Protein AF-A0A7C5F8I3-F1 (afdb_monomer_lite)

Secondary structure (DSSP, 8-state):
--HHHHHHHHHHHHHHHHHHHHHHHHHHTT--TTSPPHHHHT--SSS-----HHHHHHHHHHHHHHHHHHHHHHHHIIIIIHHHHHHHTT--THHHHHHHHHHHHHHHHHHHHHIIIIITTTT-HHHHHHHHHHHHHHHHHHHHHHHHHHHHHHHHS---SS--

Radius of gyration: 24.56 Å; chains: 1; bounding box: 50×36×77 Å

Sequence (164 aa):
MNVLVLFILAIAFFILASRFYSHYIARALGVDPNRPTPAVQKNDGRDYVPTKLHILFAHHFSAIAGAGPIVGPTMALLYGAVPGWLWLRGKQSWFTIFPAVFMLLTAVASLIILLWNKYLPQKNYILISMDLMLLVCTLGVAFLAAKAALELIRLKAPKEQLAT

pLDDT: mean 85.28, std 9.91, range [40.38, 96.44]

Structure (mmCIF, N/CA/C/O backbone):
data_AF-A0A7C5F8I3-F1
#
_entry.id   AF-A0A7C5F8I3-F1
#
loop_
_atom_site.group_PDB
_atom_site.id
_atom_site.type_symbol
_atom_site.label_atom_id
_atom_site.label_alt_id
_atom_site.label_comp_id
_atom_site.label_asym_id
_atom_site.label_entity_id
_atom_site.label_seq_id
_atom_site.pdbx_PDB_ins_code
_atom_site.Cartn_x
_atom_site.Cartn_y
_atom_site.Cartn_z
_atom_site.occupancy
_atom_site.B_iso_or_equiv
_atom_site.auth_seq_id
_atom_site.auth_comp_id
_atom_site.auth_asym_id
_atom_site.auth_atom_id
_atom_site.pdbx_PDB_model_num
ATOM 1 N N . MET A 1 1 ? -13.683 -11.511 -20.794 1.00 68.81 1 MET A N 1
ATOM 2 C CA . MET A 1 1 ? -14.090 -11.491 -19.371 1.00 68.81 1 MET A CA 1
ATOM 3 C C . MET A 1 1 ? -14.792 -10.164 -19.119 1.00 68.81 1 MET A C 1
ATOM 5 O O . MET A 1 1 ? -14.205 -9.137 -19.428 1.00 68.81 1 MET A O 1
ATOM 9 N N . ASN A 1 2 ? -16.062 -10.169 -18.705 1.00 91.94 2 ASN A N 1
ATOM 10 C CA . ASN A 1 2 ? -16.843 -8.933 -18.566 1.00 91.94 2 ASN A CA 1
ATOM 11 C C . ASN A 1 2 ? -16.454 -8.205 -17.265 1.00 91.94 2 ASN A C 1
ATOM 13 O O . ASN A 1 2 ? -16.384 -8.838 -16.212 1.00 91.94 2 ASN A O 1
ATOM 17 N N . VAL A 1 3 ? -16.222 -6.891 -17.332 1.00 92.81 3 VAL A N 1
ATOM 18 C CA . VAL A 1 3 ? -15.865 -6.041 -16.178 1.00 92.81 3 VAL A CA 1
ATOM 19 C C . VAL A 1 3 ? -16.907 -6.156 -15.063 1.00 92.81 3 VAL A C 1
ATOM 21 O O . VAL A 1 3 ? -16.552 -6.184 -13.887 1.00 92.81 3 VAL A O 1
ATOM 24 N N . LEU A 1 4 ? -18.181 -6.328 -15.426 1.00 94.88 4 LEU A N 1
ATOM 25 C CA . LEU A 1 4 ? -19.268 -6.518 -14.466 1.00 94.88 4 LEU A CA 1
ATOM 26 C C . LEU A 1 4 ? -19.057 -7.757 -13.579 1.00 94.88 4 LEU A C 1
ATOM 28 O O . LEU A 1 4 ? -19.319 -7.718 -12.382 1.00 94.88 4 LEU A O 1
ATOM 32 N N . VAL A 1 5 ? -18.538 -8.848 -14.152 1.00 94.81 5 VAL A N 1
ATOM 33 C CA . VAL A 1 5 ? -18.280 -10.094 -13.416 1.00 94.81 5 VAL A CA 1
ATOM 34 C C . VAL A 1 5 ? -17.164 -9.888 -12.396 1.00 94.81 5 VAL A C 1
ATOM 36 O O . VAL A 1 5 ? -17.308 -10.306 -11.252 1.00 94.81 5 VAL A O 1
ATOM 39 N N . LEU A 1 6 ? -16.087 -9.191 -12.779 1.00 93.06 6 LEU A N 1
ATOM 40 C CA . LEU A 1 6 ? -14.998 -8.839 -11.861 1.00 93.06 6 LEU A CA 1
ATOM 41 C C . LEU A 1 6 ? -15.487 -7.946 -10.716 1.00 93.06 6 LEU A C 1
ATOM 43 O O . LEU A 1 6 ? -15.103 -8.155 -9.569 1.00 93.06 6 LEU A O 1
ATOM 47 N N . PHE A 1 7 ? -16.358 -6.983 -11.018 1.00 93.50 7 PHE A N 1
ATOM 48 C CA . PHE A 1 7 ? -16.926 -6.082 -10.021 1.00 93.50 7 PHE A CA 1
ATOM 49 C C . PHE A 1 7 ? -17.787 -6.825 -8.991 1.00 93.50 7 PHE A C 1
ATOM 51 O O . PHE A 1 7 ? -17.609 -6.645 -7.787 1.00 93.50 7 PHE A O 1
ATOM 58 N N . ILE A 1 8 ? -18.668 -7.717 -9.453 1.00 96.44 8 ILE A N 1
ATOM 59 C CA . ILE A 1 8 ? -19.507 -8.541 -8.571 1.00 96.44 8 ILE A CA 1
ATOM 60 C C . ILE A 1 8 ? -18.639 -9.460 -7.701 1.00 96.44 8 ILE A C 1
ATOM 62 O O . ILE A 1 8 ? -18.867 -9.553 -6.495 1.00 96.44 8 ILE A O 1
ATOM 66 N N . LEU A 1 9 ? -17.613 -10.093 -8.281 1.00 96.19 9 LEU A N 1
ATOM 67 C CA . LEU A 1 9 ? -16.651 -10.917 -7.540 1.00 96.19 9 LEU A CA 1
ATOM 68 C C . LEU A 1 9 ? -15.920 -10.120 -6.456 1.00 96.19 9 LEU A C 1
ATOM 70 O O . LEU A 1 9 ? -15.779 -10.606 -5.336 1.00 96.19 9 LEU A O 1
ATOM 74 N N . ALA A 1 10 ? -15.496 -8.892 -6.761 1.00 93.81 10 ALA A N 1
ATOM 75 C CA . ALA A 1 10 ? -14.836 -8.020 -5.798 1.00 93.81 10 ALA A CA 1
ATOM 76 C C . ALA A 1 10 ? -15.760 -7.662 -4.625 1.00 93.81 10 ALA A C 1
ATOM 78 O O . ALA A 1 10 ? -15.344 -7.772 -3.473 1.00 93.81 10 ALA A O 1
ATOM 79 N N . ILE A 1 11 ? -17.022 -7.302 -4.895 1.00 96.06 11 ILE A N 1
ATOM 80 C CA . ILE A 1 11 ? -18.019 -7.035 -3.846 1.00 96.06 11 ILE A CA 1
ATOM 81 C C . ILE A 1 11 ? -18.240 -8.281 -2.987 1.00 96.06 11 ILE A C 1
ATOM 83 O O . ILE A 1 11 ? -18.193 -8.195 -1.760 1.00 96.06 11 ILE A O 1
ATOM 87 N N . ALA A 1 12 ? -18.444 -9.441 -3.616 1.00 96.12 12 ALA A N 1
ATOM 88 C CA . ALA A 1 12 ? -18.654 -10.697 -2.906 1.00 96.12 12 ALA A CA 1
ATOM 89 C C . ALA A 1 12 ? -17.468 -11.022 -1.988 1.00 96.12 12 ALA A C 1
ATOM 91 O O . ALA A 1 12 ? -17.664 -11.330 -0.812 1.00 96.12 12 ALA A O 1
ATOM 92 N N . PHE A 1 13 ? -16.239 -10.872 -2.489 1.00 96.06 13 PHE A N 1
ATOM 93 C CA . PHE A 1 13 ? -15.024 -11.051 -1.701 1.00 96.06 13 PHE A CA 1
ATOM 94 C C . PHE A 1 13 ? -14.945 -10.063 -0.530 1.00 96.06 13 PHE A C 1
ATOM 96 O O . PHE A 1 13 ? -14.613 -10.463 0.583 1.00 96.06 13 PHE A O 1
ATOM 103 N N . PHE A 1 14 ? -15.304 -8.793 -0.740 1.00 92.75 14 PHE A N 1
ATOM 104 C CA . PHE A 1 14 ? -15.289 -7.770 0.310 1.00 92.75 14 PHE A CA 1
ATOM 105 C C . PHE A 1 14 ? -16.308 -8.058 1.418 1.00 92.75 14 PHE A C 1
ATOM 107 O O . PHE A 1 14 ? -16.019 -7.892 2.604 1.00 92.75 14 PHE A O 1
ATOM 114 N N . ILE A 1 15 ? -17.495 -8.543 1.052 1.00 95.50 15 ILE A N 1
ATOM 115 C CA . ILE A 1 15 ? -18.513 -8.980 2.012 1.00 95.50 15 ILE A CA 1
ATOM 116 C C . ILE A 1 15 ? -17.996 -10.188 2.802 1.00 95.50 15 ILE A C 1
ATOM 118 O O . ILE A 1 15 ? -18.092 -10.208 4.028 1.00 95.50 15 ILE A O 1
ATOM 122 N N . LEU A 1 16 ? -17.377 -11.159 2.128 1.00 95.44 16 LEU A N 1
ATOM 123 C CA . LEU A 1 16 ? -16.802 -12.339 2.772 1.00 95.44 16 LEU A CA 1
ATOM 124 C C . LEU A 1 16 ? -15.692 -11.947 3.761 1.00 95.44 16 LEU A C 1
ATOM 126 O O . LEU A 1 16 ? -15.734 -12.314 4.936 1.00 95.44 16 LEU A O 1
ATOM 130 N N . ALA A 1 17 ? -14.739 -11.127 3.318 1.00 92.19 17 ALA A N 1
ATOM 131 C CA . ALA A 1 17 ? -13.659 -10.615 4.151 1.00 92.19 17 ALA A CA 1
ATOM 132 C C . ALA A 1 17 ? -14.207 -9.818 5.344 1.00 92.19 17 ALA A C 1
ATOM 134 O O . ALA A 1 17 ? -13.813 -10.063 6.484 1.00 92.19 17 ALA A O 1
ATOM 135 N N . SER A 1 18 ? -15.174 -8.925 5.122 1.00 90.06 18 SER A N 1
ATOM 136 C CA . SER A 1 18 ? -15.769 -8.143 6.209 1.00 90.06 18 SER A CA 1
ATOM 137 C C . SER A 1 18 ? -16.525 -9.008 7.216 1.00 90.06 18 SER A C 1
ATOM 139 O O . SER A 1 18 ? -16.568 -8.650 8.387 1.00 90.06 18 SER A O 1
ATOM 141 N N . ARG A 1 19 ? -17.061 -10.171 6.830 1.00 92.56 19 ARG A N 1
ATOM 142 C CA . ARG A 1 19 ? -17.731 -11.096 7.755 1.00 92.56 19 ARG A CA 1
ATOM 143 C C . ARG A 1 19 ? -16.745 -11.936 8.569 1.00 92.56 19 ARG A C 1
ATOM 145 O O . ARG A 1 19 ? -16.911 -12.049 9.782 1.00 92.56 19 ARG A O 1
ATOM 152 N N . PHE A 1 20 ? -15.753 -12.541 7.915 1.00 93.44 20 PHE A N 1
ATOM 153 C CA . PHE A 1 20 ? -14.865 -13.523 8.548 1.00 93.44 20 PHE A CA 1
ATOM 154 C C . PHE A 1 20 ? -13.613 -12.886 9.156 1.00 93.44 20 PHE A C 1
ATOM 156 O O . PHE A 1 20 ? -13.264 -13.170 10.302 1.00 93.44 20 PHE A O 1
ATOM 163 N N . TYR A 1 21 ? -12.953 -11.990 8.420 1.00 88.94 21 TYR A N 1
ATOM 164 C CA . TYR A 1 21 ? -11.683 -11.402 8.842 1.00 88.94 21 TYR A CA 1
ATOM 165 C C . TYR A 1 21 ? -11.862 -10.347 9.937 1.00 88.94 21 TYR A C 1
ATOM 167 O O . TYR A 1 21 ? -11.102 -10.337 10.905 1.00 88.94 21 TYR A O 1
ATOM 175 N N . SER A 1 22 ? -12.903 -9.507 9.845 1.00 89.00 22 SER A N 1
ATOM 176 C CA . SER A 1 22 ? -13.174 -8.498 10.884 1.00 89.00 22 SER A CA 1
ATOM 177 C C . SER A 1 22 ? -13.421 -9.145 12.249 1.00 89.00 22 SER A C 1
ATOM 179 O O . SER A 1 22 ? -12.911 -8.676 13.264 1.00 89.00 22 SER A O 1
ATOM 181 N N . HIS A 1 23 ? -14.141 -10.269 12.270 1.00 88.62 23 HIS A N 1
ATOM 182 C CA . HIS A 1 23 ? -14.459 -10.982 13.496 1.00 88.62 23 HIS A CA 1
ATOM 183 C C . HIS A 1 23 ? -13.237 -11.712 14.066 1.00 88.62 23 HIS A C 1
ATOM 185 O O . HIS A 1 23 ? -13.048 -11.726 15.281 1.00 88.62 23 HIS A O 1
ATOM 191 N N . TYR A 1 24 ? -12.376 -12.264 13.204 1.00 90.62 24 TYR A N 1
ATOM 192 C CA . TYR A 1 24 ? -11.090 -12.829 13.616 1.00 90.62 24 TYR A CA 1
ATOM 193 C C . TYR A 1 24 ? -10.207 -11.777 14.303 1.00 90.62 24 TYR A C 1
ATOM 195 O O . TYR A 1 24 ? -9.728 -12.009 15.414 1.00 90.62 24 TYR A O 1
ATOM 203 N N . ILE A 1 25 ? -10.057 -10.593 13.697 1.00 88.75 25 ILE A N 1
ATOM 204 C CA . ILE A 1 25 ? -9.281 -9.494 14.289 1.00 88.75 25 ILE A CA 1
ATOM 205 C C . ILE A 1 25 ? -9.920 -8.977 15.579 1.00 88.75 25 ILE A C 1
ATOM 207 O O . ILE A 1 25 ? -9.207 -8.763 16.556 1.00 88.75 25 ILE A O 1
ATOM 211 N N . ALA A 1 26 ? -11.245 -8.808 15.620 1.00 90.06 26 ALA A N 1
ATOM 212 C CA . ALA A 1 26 ? -11.936 -8.345 16.823 1.00 90.06 26 ALA A CA 1
ATOM 213 C C . ALA A 1 26 ? -11.674 -9.268 18.025 1.00 90.06 26 ALA A C 1
ATOM 215 O O . ALA A 1 26 ? -11.436 -8.788 19.133 1.00 90.06 26 ALA A O 1
ATOM 216 N N . ARG A 1 27 ? -11.644 -10.589 17.794 1.00 87.94 27 ARG A N 1
ATOM 217 C CA . ARG A 1 27 ? -11.267 -11.575 18.817 1.00 87.94 27 ARG A CA 1
ATOM 218 C C . ARG A 1 27 ? -9.791 -11.472 19.197 1.00 87.94 27 ARG A C 1
ATOM 220 O O . ARG A 1 27 ? -9.485 -11.454 20.383 1.00 87.94 27 ARG A O 1
ATOM 227 N N . ALA A 1 28 ? -8.891 -11.366 18.219 1.00 89.56 28 ALA A N 1
ATOM 228 C CA . ALA A 1 28 ? -7.450 -11.260 18.467 1.00 89.56 28 ALA A CA 1
ATOM 229 C C . ALA A 1 28 ? -7.066 -9.999 19.265 1.00 89.56 28 ALA A C 1
ATOM 231 O O . ALA A 1 28 ? -6.142 -10.041 20.071 1.00 89.56 28 ALA A O 1
ATOM 232 N N . LEU A 1 29 ? -7.786 -8.890 19.065 1.00 88.44 29 LEU A N 1
ATOM 233 C CA . LEU A 1 29 ? -7.580 -7.624 19.777 1.00 88.44 29 LEU A CA 1
ATOM 234 C C . LEU A 1 29 ? -8.339 -7.532 21.113 1.00 88.44 29 LEU A C 1
ATOM 236 O O . LEU A 1 29 ? -8.189 -6.538 21.820 1.00 88.44 29 LEU A O 1
ATOM 240 N N . GLY A 1 30 ? -9.156 -8.531 21.464 1.00 89.88 30 GLY A N 1
ATOM 241 C CA . GLY A 1 30 ? -9.935 -8.526 22.705 1.00 89.88 30 GLY A CA 1
ATOM 242 C C . GLY A 1 30 ? -10.986 -7.413 22.759 1.00 89.88 30 GLY A C 1
ATOM 243 O O . GLY A 1 30 ? -11.160 -6.778 23.800 1.00 89.88 30 GLY A O 1
ATOM 244 N N . VAL A 1 31 ? -11.660 -7.141 21.635 1.00 87.75 31 VAL A N 1
ATOM 245 C CA . VAL A 1 31 ? -12.710 -6.115 21.561 1.00 87.75 31 VAL A CA 1
ATOM 246 C C . VAL A 1 31 ? -13.916 -6.558 22.392 1.00 87.75 31 VAL A C 1
ATOM 248 O O . VAL A 1 31 ? -14.591 -7.527 22.050 1.00 87.75 31 VAL A O 1
ATOM 251 N N . ASP A 1 32 ? -14.191 -5.825 23.469 1.00 89.38 32 ASP A N 1
ATOM 252 C CA . ASP A 1 32 ? -15.342 -6.036 24.349 1.00 89.38 32 ASP A CA 1
ATOM 253 C C . ASP A 1 32 ? -16.428 -4.983 24.056 1.00 89.38 32 ASP A C 1
ATOM 255 O O . ASP A 1 32 ? -16.190 -3.796 24.301 1.00 89.38 32 ASP A O 1
ATOM 259 N N . PRO A 1 33 ? -17.615 -5.382 23.555 1.00 86.12 33 PRO A N 1
ATOM 260 C CA . PRO A 1 33 ? -18.724 -4.465 23.292 1.00 86.12 33 PRO A CA 1
ATOM 261 C C . PRO A 1 33 ? -19.234 -3.732 24.538 1.00 86.12 33 PRO A C 1
ATOM 263 O O . PRO A 1 33 ? -19.828 -2.665 24.408 1.00 86.12 33 PRO A O 1
ATOM 266 N N . ASN A 1 34 ? -19.019 -4.291 25.732 1.00 91.06 34 ASN A N 1
ATOM 267 C CA . ASN A 1 34 ? -19.487 -3.708 26.989 1.00 91.06 34 ASN A CA 1
ATOM 268 C C . ASN A 1 34 ? -18.499 -2.690 27.568 1.00 91.06 34 ASN A C 1
ATOM 270 O O . ASN A 1 34 ? -18.838 -1.969 28.507 1.00 91.06 34 ASN A O 1
ATOM 274 N N . ARG A 1 35 ? -17.275 -2.613 27.031 1.00 90.44 35 ARG A N 1
ATOM 275 C CA . ARG A 1 35 ? -16.273 -1.657 27.495 1.00 90.44 35 ARG A CA 1
ATOM 276 C C . ARG A 1 35 ? -16.591 -0.270 26.922 1.00 90.44 35 ARG A C 1
ATOM 278 O O . ARG A 1 35 ? -16.513 -0.092 25.704 1.00 90.44 35 ARG A O 1
ATOM 285 N N . PRO A 1 36 ? -16.900 0.738 27.759 1.00 90.06 36 PRO A N 1
ATOM 286 C CA . PRO A 1 36 ? -17.156 2.081 27.259 1.00 90.06 36 PRO A CA 1
ATOM 287 C C . PRO A 1 36 ? -15.888 2.654 26.622 1.00 90.06 36 PRO A C 1
ATOM 289 O O . PRO A 1 36 ? -14.776 2.468 27.123 1.00 90.06 36 PRO A O 1
ATOM 292 N N . THR A 1 37 ? -16.051 3.349 25.497 1.00 90.25 37 THR A N 1
ATOM 293 C CA . THR A 1 37 ? -14.922 3.950 24.785 1.00 90.25 37 THR A CA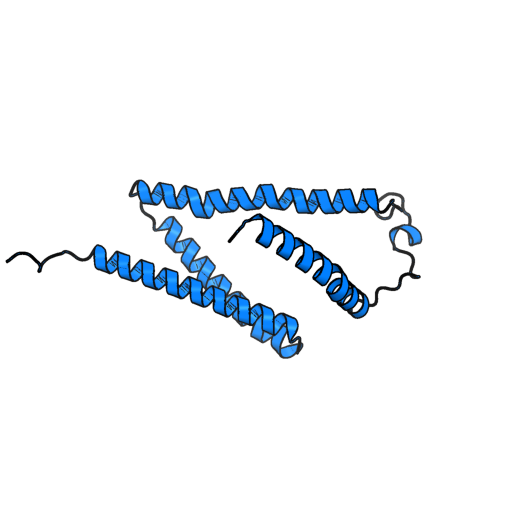 1
ATOM 294 C C . THR A 1 37 ? -14.328 5.110 25.594 1.00 90.25 37 THR A C 1
ATOM 296 O O . THR A 1 37 ? -15.045 5.764 26.360 1.00 90.25 37 THR A O 1
ATOM 299 N N . PRO A 1 38 ? -13.037 5.437 25.403 1.00 89.38 38 PRO A N 1
ATOM 300 C CA . PRO A 1 38 ? -12.408 6.579 26.070 1.00 89.38 38 PRO A CA 1
ATOM 301 C C . PRO A 1 38 ? -13.152 7.907 25.858 1.00 89.38 38 PRO A C 1
ATOM 303 O O . PRO A 1 38 ? -13.157 8.753 26.748 1.00 89.38 38 PRO A O 1
ATOM 306 N N . ALA A 1 39 ? -13.831 8.055 24.711 1.00 90.12 39 ALA A N 1
ATOM 307 C CA . ALA A 1 39 ? -14.680 9.204 24.397 1.00 90.12 39 ALA A CA 1
ATOM 308 C C . ALA A 1 39 ? -15.785 9.428 25.443 1.00 90.12 39 ALA A C 1
ATOM 310 O O . ALA A 1 39 ? -16.112 10.568 25.750 1.00 90.12 39 ALA A O 1
ATOM 311 N N . VAL A 1 40 ? -16.331 8.348 26.011 1.00 90.44 40 VAL A N 1
ATOM 312 C CA . VAL A 1 40 ? -17.368 8.399 27.052 1.00 90.44 40 VAL A CA 1
ATOM 313 C C . VAL A 1 40 ? -16.754 8.468 28.453 1.00 90.44 40 VAL A C 1
ATOM 315 O O . VAL A 1 40 ? -17.272 9.186 29.298 1.00 90.44 40 VAL A O 1
ATOM 318 N N . GLN A 1 41 ? -15.650 7.752 28.708 1.00 91.25 41 GLN A N 1
ATOM 319 C CA . GLN A 1 41 ? -15.035 7.687 30.043 1.00 91.25 41 GLN A CA 1
ATOM 320 C C . GLN A 1 41 ? -14.367 8.996 30.491 1.00 91.25 41 GLN A C 1
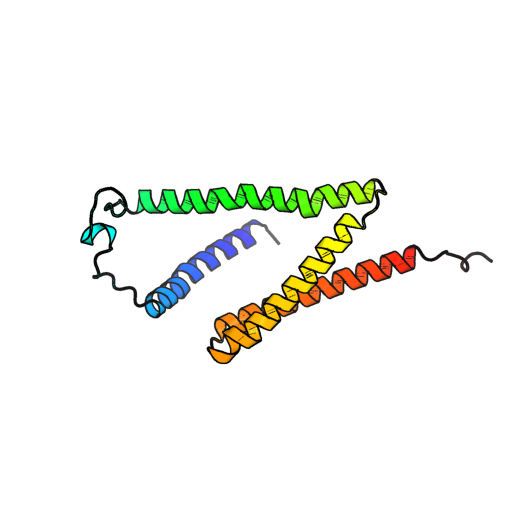ATOM 322 O O . GLN A 1 41 ? -14.432 9.323 31.672 1.00 91.25 41 GLN A O 1
ATOM 327 N N . LYS A 1 42 ? -13.683 9.709 29.584 1.00 91.94 42 LYS A N 1
ATOM 328 C CA . LYS A 1 42 ? -12.948 10.945 29.916 1.00 91.94 42 LYS A CA 1
ATOM 329 C C . LYS A 1 42 ? -13.734 12.214 29.591 1.00 91.94 42 LYS A C 1
ATOM 331 O O . LYS A 1 42 ? -13.660 13.157 30.365 1.00 91.94 42 LYS A O 1
ATOM 336 N N . ASN A 1 43 ? -14.457 12.205 28.466 1.00 89.88 43 ASN A N 1
ATOM 337 C CA . ASN A 1 43 ? -15.330 13.272 27.959 1.00 89.88 43 ASN A CA 1
ATOM 338 C C . ASN A 1 43 ? -14.863 14.707 28.296 1.00 89.88 43 ASN A C 1
ATOM 340 O O . ASN A 1 43 ? -15.544 15.441 29.010 1.00 89.88 43 ASN A O 1
ATOM 344 N N . ASP A 1 44 ? -13.679 15.091 27.818 1.00 90.69 44 ASP A N 1
ATOM 345 C CA . ASP A 1 44 ? -13.037 16.368 28.164 1.00 90.69 44 ASP A CA 1
ATOM 346 C C . ASP A 1 44 ? -13.467 17.545 27.267 1.00 90.69 44 ASP A C 1
ATOM 348 O O . ASP A 1 44 ? -13.016 18.675 27.458 1.00 90.69 44 ASP A O 1
ATOM 352 N N . GLY A 1 45 ? -14.326 17.295 26.273 1.00 89.06 45 GLY A N 1
ATOM 353 C CA . GLY A 1 45 ? -14.806 18.316 25.340 1.00 89.06 45 GLY A CA 1
ATOM 354 C C . GLY A 1 45 ? -13.778 18.770 24.295 1.00 89.06 45 GLY A C 1
ATOM 355 O O . GLY A 1 45 ? -14.097 19.650 23.495 1.00 89.06 45 GLY A O 1
ATOM 356 N N . ARG A 1 46 ? -12.565 18.196 24.279 1.00 87.25 46 ARG A N 1
ATOM 357 C CA . ARG A 1 46 ? -11.494 18.514 23.320 1.00 87.25 46 ARG A CA 1
ATOM 358 C C . ARG A 1 46 ? -10.981 17.273 22.599 1.00 87.25 46 ARG A C 1
ATOM 360 O O . ARG A 1 46 ? -11.201 17.152 21.398 1.00 87.25 46 ARG A O 1
ATOM 367 N N . ASP A 1 47 ? -10.340 16.361 23.325 1.00 87.50 47 ASP A N 1
ATOM 368 C CA . ASP A 1 47 ? -9.716 15.157 22.766 1.00 87.50 47 ASP A CA 1
ATOM 369 C C . ASP A 1 47 ? -10.662 13.947 22.829 1.00 87.50 47 ASP A C 1
ATOM 371 O O . ASP A 1 47 ? -10.609 13.048 21.987 1.00 87.50 47 ASP A O 1
ATOM 375 N N . TYR A 1 48 ? -11.569 13.927 23.808 1.00 89.88 48 TYR A N 1
ATOM 376 C CA . TYR A 1 48 ? -12.536 12.862 24.038 1.00 89.88 48 TYR A CA 1
ATOM 377 C C . TYR A 1 48 ? -13.947 13.445 24.002 1.00 89.88 48 TYR A C 1
ATOM 379 O O . TYR A 1 48 ? -14.400 14.045 24.972 1.00 89.88 48 TYR A O 1
ATOM 387 N N . VAL A 1 49 ? -14.654 13.252 22.882 1.00 91.31 49 VAL A N 1
ATOM 388 C CA . VAL A 1 49 ? -16.045 13.704 22.716 1.00 91.31 49 VAL A CA 1
ATOM 389 C C . VAL A 1 49 ? -16.910 12.569 22.155 1.00 91.31 49 VAL A C 1
ATOM 391 O O . VAL A 1 49 ? -16.622 12.063 21.060 1.00 91.31 49 VAL A O 1
ATOM 394 N N . PRO A 1 50 ? -17.985 12.152 22.854 1.00 92.19 50 PRO A N 1
ATOM 395 C CA . PRO A 1 50 ? -18.926 11.160 22.346 1.00 92.19 50 PRO A CA 1
ATOM 396 C C . PRO A 1 50 ? -19.540 11.628 21.024 1.00 92.19 50 PRO A C 1
ATOM 398 O O . PRO A 1 50 ? -20.278 12.608 20.970 1.00 92.19 50 PRO A O 1
ATOM 401 N N . THR A 1 51 ? -19.237 10.911 19.944 1.00 91.31 51 THR A N 1
ATOM 402 C CA . THR A 1 51 ? -19.646 11.281 18.585 1.00 91.31 51 THR A CA 1
ATOM 403 C C . THR A 1 51 ? -20.469 10.162 17.958 1.00 91.31 51 THR A C 1
ATOM 405 O O . THR A 1 51 ? -20.202 8.978 18.169 1.00 91.31 51 THR A O 1
ATOM 408 N N . LYS A 1 52 ? -21.488 10.522 17.168 1.00 92.50 52 LYS A N 1
ATOM 409 C CA . LYS A 1 52 ? -22.322 9.544 16.454 1.00 92.50 52 LYS A CA 1
ATOM 410 C C . LYS A 1 52 ? -21.489 8.781 15.415 1.00 92.50 52 LYS A C 1
ATOM 412 O O . LYS A 1 52 ? -20.679 9.375 14.705 1.00 92.50 52 LYS A O 1
ATOM 417 N N . LEU A 1 53 ? -21.755 7.480 15.267 1.00 89.19 53 LEU A N 1
ATOM 418 C CA . LEU A 1 53 ? -20.971 6.568 14.418 1.00 89.19 53 LEU A CA 1
ATOM 419 C C . LEU A 1 53 ? -20.810 7.054 12.967 1.00 89.19 53 LEU A C 1
ATOM 421 O O . LEU A 1 53 ? -19.723 6.958 12.411 1.00 89.19 53 LEU A O 1
ATOM 425 N N . HIS A 1 54 ? -21.864 7.601 12.356 1.00 93.69 54 HIS A N 1
ATOM 426 C CA . HIS A 1 54 ? -21.817 8.064 10.964 1.00 93.69 54 HIS A CA 1
ATOM 427 C C . HIS A 1 54 ? -20.904 9.284 10.763 1.00 93.69 54 HIS A C 1
ATOM 429 O O . HIS A 1 54 ? -20.275 9.398 9.717 1.00 93.69 54 HIS A O 1
ATOM 435 N N . ILE A 1 55 ? -20.779 10.164 11.764 1.00 93.19 55 ILE A N 1
ATOM 436 C CA . ILE A 1 55 ? -19.878 11.328 11.705 1.00 93.19 55 ILE A CA 1
ATOM 437 C C . ILE A 1 55 ? -18.424 10.861 11.810 1.00 93.19 55 ILE A C 1
ATOM 439 O O . ILE A 1 55 ? -17.576 11.293 11.028 1.00 93.19 55 ILE A O 1
ATOM 443 N N . LEU A 1 56 ? -18.158 9.938 12.742 1.00 90.31 56 LEU A N 1
ATOM 444 C CA . LEU A 1 56 ? -16.845 9.322 12.923 1.00 90.31 56 LEU A CA 1
ATOM 445 C C . LEU A 1 56 ? -16.418 8.561 11.659 1.00 90.31 56 LEU A C 1
ATOM 447 O O . LEU A 1 56 ? -15.304 8.737 11.168 1.00 90.31 56 LEU A O 1
ATOM 451 N N . PHE A 1 57 ? -17.331 7.767 11.091 1.00 92.00 57 PHE A N 1
ATOM 452 C CA . PHE A 1 57 ? -17.106 7.068 9.830 1.00 92.00 57 PHE A CA 1
ATOM 453 C C . PHE A 1 57 ? -16.795 8.045 8.695 1.00 92.00 57 PHE A C 1
ATOM 455 O O . PHE A 1 57 ? -15.823 7.829 7.981 1.00 92.00 57 PHE A O 1
ATOM 462 N N . ALA A 1 58 ? -17.557 9.133 8.552 1.00 92.38 58 ALA A N 1
ATOM 463 C CA . ALA A 1 58 ? -17.308 10.133 7.516 1.00 92.38 58 ALA A CA 1
ATOM 464 C C . ALA A 1 58 ? -15.930 10.802 7.663 1.00 92.38 58 ALA A C 1
ATOM 466 O O . ALA A 1 58 ? -15.241 10.975 6.662 1.00 92.38 58 ALA A O 1
ATOM 467 N N . HIS A 1 59 ? -15.489 11.117 8.887 1.00 89.94 59 HIS A N 1
ATOM 468 C CA . HIS A 1 59 ? -14.152 11.678 9.126 1.00 89.94 59 HIS A CA 1
ATOM 469 C C . HIS A 1 59 ? -13.043 10.695 8.738 1.00 89.94 59 HIS A C 1
ATOM 471 O O . HIS A 1 59 ? -12.127 11.057 7.999 1.00 89.94 59 HIS A O 1
ATOM 477 N N . HIS A 1 60 ? -13.141 9.437 9.177 1.00 89.44 60 HIS A N 1
ATOM 478 C CA . HIS A 1 60 ? -12.163 8.411 8.813 1.00 89.44 60 HIS A CA 1
ATOM 479 C C . HIS A 1 60 ? -12.167 8.118 7.313 1.00 89.44 60 HIS A C 1
ATOM 481 O O . HIS A 1 60 ? -11.105 8.042 6.695 1.00 89.44 60 HIS A O 1
ATOM 487 N N . PHE A 1 61 ? -13.353 7.992 6.718 1.00 88.75 61 PHE A N 1
ATOM 488 C CA . PHE A 1 61 ? -13.502 7.759 5.292 1.00 88.75 61 PHE A CA 1
ATOM 489 C C . PHE A 1 61 ? -12.917 8.919 4.492 1.00 88.75 61 PHE A C 1
ATOM 491 O O . PHE A 1 61 ? -12.120 8.672 3.599 1.00 88.75 61 PHE A O 1
ATOM 498 N N . SER A 1 62 ? -13.229 10.170 4.841 1.00 88.75 62 SER A N 1
ATOM 499 C CA . SER A 1 62 ? -12.681 11.348 4.163 1.00 88.75 62 SER A CA 1
ATOM 500 C C . SER A 1 62 ? -11.157 11.415 4.262 1.00 88.75 62 SER A C 1
ATOM 502 O O . SER A 1 62 ? -10.507 11.775 3.285 1.00 88.75 62 SER A O 1
ATOM 504 N N . ALA A 1 63 ? -10.571 11.053 5.407 1.00 86.25 63 ALA A N 1
ATOM 505 C CA . ALA A 1 63 ? -9.118 11.034 5.570 1.00 86.25 63 ALA A CA 1
ATOM 506 C C . ALA A 1 63 ? -8.449 9.978 4.668 1.00 86.25 63 ALA A C 1
ATOM 508 O O . ALA A 1 63 ? -7.470 10.273 3.983 1.00 86.25 63 ALA A O 1
ATOM 509 N N . ILE A 1 64 ? -9.001 8.760 4.615 1.00 85.00 64 ILE A N 1
ATOM 510 C CA . ILE A 1 64 ? -8.473 7.665 3.782 1.00 85.00 64 ILE A CA 1
ATOM 511 C C . ILE A 1 64 ? -8.715 7.947 2.293 1.00 85.00 64 ILE A C 1
ATOM 513 O O . ILE A 1 64 ? -7.806 7.829 1.469 1.00 85.00 64 ILE A O 1
ATOM 517 N N . ALA A 1 65 ? -9.940 8.346 1.949 1.00 85.50 65 ALA A N 1
ATOM 518 C CA . ALA A 1 65 ? -10.356 8.657 0.589 1.00 85.50 65 ALA A CA 1
ATOM 519 C C . ALA A 1 65 ? -9.664 9.905 0.041 1.00 85.50 65 ALA A C 1
ATOM 521 O O . ALA A 1 65 ? -9.548 10.015 -1.169 1.00 85.50 65 ALA A O 1
ATOM 522 N N . GLY A 1 66 ? -9.184 10.822 0.886 1.00 79.69 66 GLY A N 1
ATOM 523 C CA . GLY A 1 66 ? -8.369 11.958 0.455 1.00 79.69 66 GLY A CA 1
ATOM 524 C C . GLY A 1 66 ? -6.954 11.547 0.043 1.00 79.69 66 GLY A C 1
ATOM 525 O O . GLY A 1 66 ? -6.434 12.033 -0.957 1.00 79.69 66 GLY A O 1
ATOM 526 N N . ALA A 1 67 ? -6.332 10.607 0.763 1.00 83.00 67 ALA A N 1
ATOM 527 C CA . ALA A 1 67 ? -4.957 10.195 0.484 1.00 83.00 67 ALA A CA 1
ATOM 528 C C . ALA A 1 67 ? -4.813 9.464 -0.864 1.00 83.00 67 ALA A C 1
ATOM 530 O O . ALA A 1 67 ? -3.864 9.716 -1.603 1.00 83.00 67 ALA A O 1
ATOM 531 N N . GLY A 1 68 ? -5.756 8.587 -1.220 1.00 79.69 68 GLY A N 1
ATOM 532 C CA . GLY A 1 68 ? -5.678 7.771 -2.442 1.00 79.69 68 GLY A CA 1
ATOM 533 C C . GLY A 1 68 ? -5.607 8.580 -3.752 1.00 79.69 68 GLY A C 1
ATOM 534 O O . GLY A 1 68 ? -4.634 8.431 -4.495 1.00 79.69 68 GLY A O 1
ATOM 535 N N . PRO A 1 69 ? -6.585 9.458 -4.044 1.00 81.19 69 PRO A N 1
ATOM 536 C CA . PRO A 1 69 ? -6.624 10.308 -5.235 1.00 81.19 69 PRO A CA 1
ATOM 537 C C . PRO A 1 69 ? -5.503 11.343 -5.305 1.00 81.19 69 PRO A C 1
ATOM 539 O O . PRO A 1 69 ? -5.253 11.876 -6.378 1.00 81.19 69 PRO A O 1
ATOM 542 N N . ILE A 1 70 ? -4.826 11.641 -4.195 1.00 83.38 70 ILE A N 1
ATOM 543 C CA . ILE A 1 70 ? -3.671 12.544 -4.192 1.00 83.38 70 ILE A CA 1
ATOM 544 C C . ILE A 1 70 ? -2.393 11.746 -4.460 1.00 83.38 70 ILE A C 1
ATOM 546 O O . ILE A 1 70 ? -1.646 12.052 -5.389 1.00 83.38 70 ILE A O 1
ATOM 550 N N . VAL A 1 71 ? -2.143 10.692 -3.680 1.00 86.88 71 VAL A N 1
ATOM 551 C CA . VAL A 1 71 ? -0.899 9.915 -3.753 1.00 86.88 71 VAL A CA 1
ATOM 552 C C . VAL A 1 71 ? -0.822 9.116 -5.053 1.00 86.88 71 VAL A C 1
ATOM 554 O O . VAL A 1 71 ? 0.221 9.122 -5.699 1.00 86.88 71 VAL A O 1
ATOM 557 N N . GLY A 1 72 ? -1.910 8.475 -5.486 1.00 82.62 72 GLY A N 1
ATOM 558 C CA . GLY A 1 72 ? -1.922 7.631 -6.685 1.00 82.62 72 GLY A CA 1
ATOM 559 C C . GLY A 1 72 ? -1.495 8.375 -7.959 1.00 82.62 72 GLY A C 1
ATOM 560 O O . GLY A 1 72 ? -0.480 8.004 -8.554 1.00 82.62 72 GLY A O 1
ATOM 561 N N . PRO A 1 73 ? -2.204 9.445 -8.371 1.00 86.19 73 PRO A N 1
ATOM 562 C CA . PRO A 1 73 ? -1.840 10.237 -9.545 1.00 86.19 73 PRO A CA 1
ATOM 563 C C . PRO A 1 73 ? -0.461 10.884 -9.427 1.00 86.19 73 PRO A C 1
ATOM 565 O O . PRO A 1 73 ? 0.281 10.905 -10.406 1.00 86.19 73 PRO A O 1
ATOM 568 N N . THR A 1 74 ? -0.081 11.348 -8.233 1.00 86.25 74 THR A N 1
ATOM 569 C CA . THR A 1 74 ? 1.246 11.936 -8.003 1.00 86.25 74 THR A CA 1
ATOM 570 C C . THR A 1 74 ? 2.353 10.907 -8.240 1.00 86.25 74 THR A C 1
ATOM 572 O O . THR A 1 74 ? 3.284 11.173 -8.997 1.00 86.25 74 THR A O 1
ATOM 575 N N . MET A 1 75 ? 2.232 9.700 -7.677 1.00 82.19 75 MET A N 1
ATOM 576 C CA . MET A 1 75 ? 3.203 8.621 -7.889 1.00 82.19 75 MET A CA 1
ATOM 577 C C . MET A 1 75 ? 3.220 8.153 -9.352 1.00 82.19 75 MET A C 1
ATOM 579 O O . MET A 1 75 ? 4.293 7.935 -9.910 1.00 82.19 75 MET A O 1
ATOM 583 N N . ALA A 1 76 ? 2.057 8.051 -10.005 1.00 82.19 76 ALA A N 1
ATOM 584 C CA . ALA A 1 76 ? 1.963 7.678 -11.418 1.00 82.19 76 ALA A CA 1
ATOM 585 C C . ALA A 1 76 ? 2.619 8.717 -12.344 1.00 82.19 76 ALA A C 1
ATOM 587 O O . ALA A 1 76 ? 3.271 8.357 -13.326 1.00 82.19 76 ALA A O 1
ATOM 588 N N . LEU A 1 77 ? 2.489 10.006 -12.024 1.00 85.56 77 LEU A N 1
ATOM 589 C CA . LEU A 1 77 ? 3.133 11.077 -12.774 1.00 85.56 77 LEU A CA 1
ATOM 590 C C . LEU A 1 77 ? 4.654 11.057 -12.559 1.00 85.56 77 LEU A C 1
ATOM 592 O O . LEU A 1 77 ? 5.400 11.027 -13.537 1.00 85.56 77 LEU A O 1
ATOM 596 N N . LEU A 1 78 ? 5.103 11.023 -11.297 1.00 82.88 78 LEU A N 1
ATOM 597 C CA . LEU A 1 78 ? 6.520 11.096 -10.916 1.00 82.88 78 LEU A CA 1
ATOM 598 C C . LEU A 1 78 ? 7.329 9.876 -11.365 1.00 82.88 78 LEU A C 1
ATOM 600 O O . LEU A 1 78 ? 8.443 10.034 -11.860 1.00 82.88 78 LEU A O 1
ATOM 604 N N . TYR A 1 79 ? 6.780 8.670 -11.210 1.00 78.50 79 TYR A N 1
ATOM 605 C CA . TYR A 1 79 ? 7.493 7.418 -11.486 1.00 78.50 79 TYR A CA 1
ATOM 606 C C . TYR A 1 79 ? 7.060 6.730 -12.787 1.00 78.50 79 TYR A C 1
ATOM 608 O O . TYR A 1 79 ? 7.721 5.787 -13.215 1.00 78.50 79 TYR A O 1
ATOM 616 N N . GLY A 1 80 ? 5.992 7.197 -13.441 1.00 78.56 80 GLY A N 1
ATOM 617 C CA . GLY A 1 80 ? 5.496 6.644 -14.706 1.00 78.56 80 GLY A CA 1
ATOM 618 C C . GLY A 1 80 ? 5.630 7.615 -15.878 1.00 78.56 80 GLY A C 1
ATOM 619 O O . GLY A 1 80 ? 6.492 7.452 -16.742 1.00 78.56 80 GLY A O 1
ATOM 620 N N . ALA A 1 81 ? 4.768 8.633 -15.925 1.00 82.06 81 ALA A N 1
ATOM 621 C CA . ALA A 1 81 ? 4.621 9.486 -17.107 1.00 82.06 81 ALA A CA 1
ATOM 622 C C . ALA A 1 81 ? 5.848 10.372 -17.379 1.00 82.06 81 ALA A C 1
ATOM 624 O O . ALA A 1 81 ? 6.331 10.421 -18.508 1.00 82.06 81 ALA A O 1
ATOM 625 N N . VAL A 1 82 ? 6.378 11.045 -16.353 1.00 82.44 82 VAL A N 1
ATOM 626 C CA . VAL A 1 82 ? 7.564 11.911 -16.466 1.00 82.44 82 VAL A CA 1
ATOM 627 C C . VAL A 1 82 ? 8.804 11.138 -16.937 1.00 82.44 82 VAL A C 1
ATOM 629 O O . VAL A 1 82 ? 9.410 11.555 -17.929 1.00 82.44 82 VAL A O 1
ATOM 632 N N . PRO A 1 83 ? 9.194 10.011 -16.309 1.00 77.31 83 PRO A N 1
ATOM 633 C CA . PRO A 1 83 ? 10.347 9.244 -16.770 1.00 77.31 83 PRO A CA 1
ATOM 634 C C . PRO A 1 83 ? 10.127 8.635 -18.161 1.00 77.31 83 PRO A C 1
ATOM 636 O O . PRO A 1 83 ? 11.054 8.643 -18.972 1.00 77.31 83 PRO A O 1
ATOM 639 N N . GLY A 1 84 ? 8.906 8.186 -18.482 1.00 78.62 84 GLY A N 1
ATOM 640 C CA . GLY A 1 84 ? 8.558 7.713 -19.826 1.00 78.62 84 GLY A CA 1
ATOM 641 C C . GLY A 1 84 ? 8.690 8.806 -20.893 1.00 78.62 84 GLY A C 1
ATOM 642 O O . GLY A 1 84 ? 9.276 8.581 -21.951 1.00 78.62 84 GLY A O 1
ATOM 643 N N . TRP A 1 85 ? 8.223 10.021 -20.599 1.00 82.31 85 TRP A N 1
ATOM 644 C CA . TRP A 1 85 ? 8.351 11.168 -21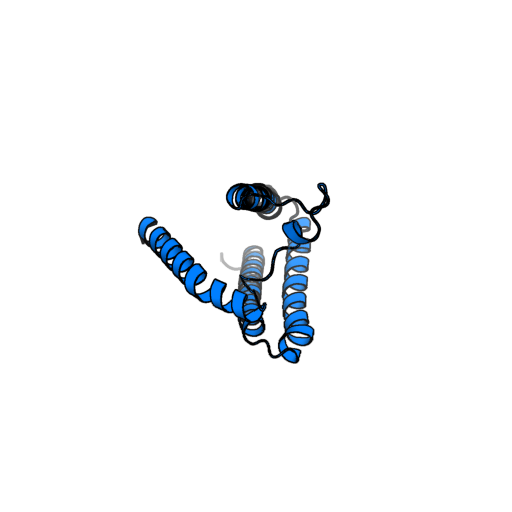.498 1.00 82.31 85 TRP A CA 1
ATOM 645 C C . TRP A 1 85 ? 9.813 11.586 -21.715 1.00 82.31 85 TRP A C 1
ATOM 647 O O . TRP A 1 85 ? 10.220 11.841 -22.850 1.00 82.31 85 TRP A O 1
ATOM 657 N N . LEU A 1 86 ? 10.633 11.604 -20.657 1.00 80.69 86 LEU A N 1
ATOM 658 C CA . LEU A 1 86 ? 12.069 11.895 -20.761 1.00 80.69 86 LEU A CA 1
ATOM 659 C C . LEU A 1 86 ? 12.810 10.861 -21.617 1.00 80.69 86 LEU A C 1
ATOM 661 O O . LEU A 1 86 ? 13.667 11.243 -22.420 1.00 80.69 86 LEU A O 1
ATOM 665 N N . TRP A 1 87 ? 12.450 9.579 -21.492 1.00 75.62 87 TRP A N 1
ATOM 666 C CA . TRP A 1 87 ? 12.993 8.513 -22.335 1.00 75.62 87 TRP A CA 1
ATOM 667 C C . TRP A 1 87 ? 12.649 8.745 -23.811 1.00 75.62 87 TRP A C 1
ATOM 669 O O . TRP A 1 87 ? 13.553 8.770 -24.646 1.00 75.62 87 TRP A O 1
ATOM 679 N N . LEU A 1 88 ? 11.383 9.019 -24.146 1.00 79.88 88 LEU A N 1
ATOM 680 C CA . LEU A 1 88 ? 10.973 9.293 -25.533 1.00 79.88 88 LEU A CA 1
ATOM 681 C C . LEU A 1 88 ? 11.729 10.474 -26.163 1.00 79.88 88 LEU A C 1
ATOM 683 O O . LEU A 1 88 ? 11.967 10.491 -27.368 1.00 79.88 88 LEU A O 1
ATOM 687 N N . ARG A 1 89 ? 12.140 11.461 -25.359 1.00 82.44 89 ARG A N 1
ATOM 688 C CA . ARG A 1 89 ? 12.914 12.630 -25.812 1.00 82.44 89 ARG A CA 1
ATOM 689 C C . ARG A 1 89 ? 14.423 1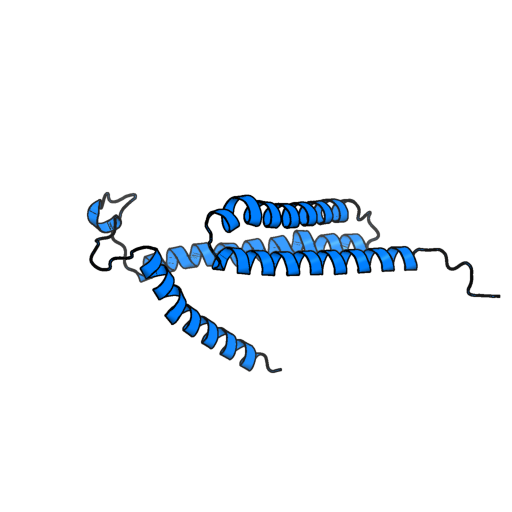2.373 -25.901 1.00 82.44 89 ARG A C 1
ATOM 691 O O . ARG A 1 89 ? 15.171 13.312 -26.163 1.00 82.44 89 ARG A O 1
ATOM 698 N N . GLY A 1 90 ? 14.878 11.141 -25.660 1.00 71.50 90 GLY A N 1
ATOM 699 C CA . GLY A 1 90 ? 16.293 10.763 -25.707 1.00 71.50 90 GLY A CA 1
ATOM 700 C C . GLY A 1 90 ? 17.146 11.442 -24.632 1.00 71.50 90 GLY A C 1
ATOM 701 O O . GLY A 1 90 ? 18.370 11.489 -24.752 1.00 71.50 90 GLY A O 1
ATOM 702 N N . LYS A 1 91 ? 16.519 12.004 -23.590 1.00 75.62 91 LYS A N 1
ATOM 703 C CA . LYS A 1 91 ? 17.224 12.626 -22.465 1.00 75.62 91 LYS A CA 1
ATOM 704 C C . LYS A 1 91 ? 17.775 11.526 -21.552 1.00 75.62 91 LYS A C 1
ATOM 706 O O . LYS A 1 91 ? 17.167 10.470 -21.388 1.00 75.62 91 LYS A O 1
ATOM 711 N N . GLN A 1 92 ? 18.948 11.778 -20.974 1.00 63.41 92 GLN A N 1
ATOM 712 C CA . GLN A 1 92 ? 19.742 10.795 -20.234 1.00 63.41 92 GLN A CA 1
ATOM 713 C C . GLN A 1 92 ? 18.940 10.175 -19.070 1.00 63.41 92 GLN A C 1
ATOM 715 O O . GLN A 1 92 ? 18.643 10.839 -18.080 1.00 63.41 92 GLN A O 1
ATOM 720 N N . SER A 1 93 ? 18.597 8.888 -19.177 1.00 65.19 93 SER A N 1
ATOM 721 C CA . SER A 1 93 ? 17.736 8.163 -18.221 1.00 65.19 93 SER A CA 1
ATOM 722 C C . SER A 1 93 ? 18.461 7.690 -16.953 1.00 65.19 93 SER A C 1
ATOM 724 O O . SER A 1 93 ? 17.914 6.929 -16.163 1.00 65.19 93 SER A O 1
ATOM 726 N N . TRP A 1 94 ? 19.701 8.127 -16.718 1.00 70.06 94 TRP A N 1
ATOM 727 C CA . TRP A 1 94 ? 20.446 7.726 -15.518 1.00 70.06 94 TRP A CA 1
ATOM 728 C C . TRP A 1 94 ? 19.734 8.151 -14.222 1.00 70.06 94 TRP A C 1
ATOM 730 O O . TRP A 1 94 ? 19.726 7.408 -13.242 1.00 70.06 94 TRP A O 1
ATOM 740 N N . PHE A 1 95 ? 19.048 9.300 -14.250 1.00 71.94 95 PHE A N 1
ATOM 741 C CA . PHE A 1 95 ? 18.244 9.800 -13.132 1.00 71.94 95 PHE A CA 1
ATOM 742 C C . PHE A 1 95 ? 17.028 8.916 -12.797 1.00 71.94 95 PHE A C 1
ATOM 744 O O . PHE A 1 95 ? 16.502 9.017 -11.698 1.00 71.94 95 PHE A O 1
ATOM 751 N N . THR A 1 96 ? 16.578 8.035 -13.697 1.00 73.69 96 THR A N 1
ATOM 752 C CA . THR A 1 96 ? 15.440 7.127 -13.448 1.00 73.69 96 THR A CA 1
ATOM 753 C C . THR A 1 96 ? 15.904 5.719 -13.085 1.00 73.69 96 THR A C 1
ATOM 755 O O . THR A 1 96 ? 15.297 5.067 -12.237 1.00 73.69 96 THR A O 1
ATOM 758 N N . ILE A 1 97 ? 17.025 5.276 -13.660 1.00 77.31 97 ILE A N 1
ATOM 759 C CA . ILE A 1 97 ? 17.638 3.976 -13.367 1.00 77.31 97 ILE A CA 1
ATOM 760 C C . ILE A 1 97 ? 18.132 3.928 -11.918 1.00 77.31 97 ILE A C 1
ATOM 762 O O . ILE A 1 97 ? 17.882 2.946 -11.224 1.00 77.31 97 ILE A O 1
ATOM 766 N N . PHE A 1 98 ? 18.786 4.989 -11.436 1.00 82.75 98 PHE A N 1
ATOM 767 C CA . PHE A 1 98 ? 19.344 5.003 -10.083 1.00 82.75 98 PHE A CA 1
ATOM 768 C C . PHE A 1 98 ? 18.270 4.858 -8.980 1.00 82.75 98 PHE A C 1
ATOM 770 O O . PHE A 1 98 ? 18.387 3.927 -8.177 1.00 82.75 98 PHE A O 1
ATOM 777 N N . PRO A 1 99 ? 17.184 5.663 -8.948 1.00 81.44 99 PRO A N 1
ATOM 778 C CA . PRO A 1 99 ? 16.098 5.470 -7.987 1.00 81.44 99 PRO A CA 1
ATOM 779 C C . PRO A 1 99 ? 15.392 4.124 -8.136 1.00 81.44 99 PRO A C 1
ATOM 781 O O . PRO A 1 99 ? 15.021 3.529 -7.129 1.00 81.44 99 PRO A O 1
ATOM 784 N N . ALA A 1 100 ? 15.226 3.617 -9.362 1.00 80.81 100 ALA A N 1
ATOM 785 C CA . ALA A 1 100 ? 14.591 2.320 -9.591 1.00 80.81 100 ALA A CA 1
ATOM 786 C C . ALA A 1 100 ? 15.412 1.166 -8.994 1.00 80.81 100 ALA A C 1
ATOM 788 O O . ALA A 1 100 ? 14.857 0.306 -8.310 1.00 80.81 100 ALA A O 1
ATOM 789 N N . VAL A 1 101 ? 16.736 1.172 -9.188 1.00 85.75 101 VAL A N 1
ATOM 790 C CA . VAL A 1 101 ? 17.643 0.182 -8.587 1.00 85.75 101 VAL A CA 1
ATOM 791 C C . VAL A 1 101 ? 17.656 0.316 -7.065 1.00 85.75 101 VAL A C 1
ATOM 793 O O . VAL A 1 101 ? 17.512 -0.683 -6.366 1.00 85.75 101 VAL A O 1
ATOM 796 N N . PHE A 1 102 ? 17.758 1.536 -6.534 1.00 88.62 102 PHE A N 1
ATOM 797 C CA . PHE A 1 102 ? 17.720 1.772 -5.089 1.00 88.62 102 PHE A CA 1
ATOM 798 C C . PHE A 1 102 ? 16.401 1.301 -4.454 1.00 88.62 102 PHE A C 1
ATOM 800 O O . PHE A 1 102 ? 16.408 0.641 -3.414 1.00 88.62 102 PHE A O 1
ATOM 807 N N . MET A 1 103 ? 15.265 1.572 -5.099 1.00 88.88 103 MET A N 1
ATOM 808 C CA . MET A 1 103 ? 13.951 1.114 -4.647 1.00 88.88 103 MET A CA 1
ATOM 809 C C . MET A 1 103 ? 13.854 -0.415 -4.670 1.00 88.88 103 MET A C 1
ATOM 811 O O . MET A 1 103 ? 13.338 -1.010 -3.729 1.00 88.88 103 MET A O 1
ATOM 815 N N . LEU A 1 104 ? 14.393 -1.068 -5.704 1.00 88.94 104 LEU A N 1
ATOM 816 C CA . LEU A 1 104 ? 14.408 -2.527 -5.785 1.00 88.94 104 LEU A CA 1
ATOM 817 C C . LEU A 1 104 ? 15.256 -3.150 -4.667 1.00 88.94 104 LEU A C 1
ATOM 819 O O . LEU A 1 104 ? 14.821 -4.101 -4.019 1.00 88.94 104 LEU A O 1
ATOM 823 N N . LEU A 1 105 ? 16.435 -2.583 -4.401 1.00 90.38 105 LEU A N 1
ATOM 824 C CA . LEU A 1 105 ? 17.323 -3.029 -3.326 1.00 90.38 105 LEU A CA 1
ATOM 825 C C . LEU A 1 105 ? 16.681 -2.850 -1.950 1.00 90.38 105 LEU A C 1
ATOM 827 O O . LEU A 1 105 ? 16.670 -3.781 -1.150 1.00 90.38 105 LEU A O 1
ATOM 831 N N . THR A 1 106 ? 16.121 -1.670 -1.684 1.00 90.88 106 THR A N 1
ATOM 832 C CA . THR A 1 106 ? 15.458 -1.375 -0.407 1.00 90.88 106 THR A CA 1
ATOM 833 C C . THR A 1 106 ? 14.199 -2.216 -0.203 1.00 90.88 106 THR A C 1
ATOM 835 O O . THR A 1 106 ? 13.964 -2.664 0.915 1.00 90.88 106 THR A O 1
ATOM 838 N N . ALA A 1 107 ? 13.433 -2.515 -1.258 1.00 91.44 107 ALA A N 1
ATOM 839 C CA . ALA A 1 107 ? 12.282 -3.414 -1.185 1.00 91.44 107 ALA A CA 1
ATOM 840 C C . ALA A 1 107 ? 12.694 -4.848 -0.820 1.00 91.44 107 ALA A C 1
ATOM 842 O O . ALA A 1 107 ? 12.168 -5.407 0.141 1.00 91.44 107 ALA A O 1
ATOM 843 N N . VAL A 1 108 ? 13.666 -5.424 -1.538 1.00 92.75 108 VAL A N 1
ATOM 844 C CA . VAL A 1 108 ? 14.170 -6.779 -1.254 1.00 92.75 108 VAL A CA 1
ATOM 845 C C . VAL A 1 108 ? 14.790 -6.849 0.143 1.00 92.75 108 VAL A C 1
ATOM 847 O O . VAL A 1 108 ? 14.490 -7.769 0.900 1.00 92.75 108 VAL A O 1
ATOM 850 N N . ALA A 1 109 ? 15.606 -5.858 0.516 1.00 92.06 109 ALA A N 1
ATOM 851 C CA . ALA A 1 109 ? 16.224 -5.798 1.836 1.00 92.06 109 ALA A CA 1
ATOM 852 C C . ALA A 1 109 ? 15.178 -5.698 2.951 1.00 92.06 109 ALA A C 1
ATOM 854 O O . ALA A 1 109 ? 15.269 -6.434 3.928 1.00 92.06 109 ALA A O 1
ATOM 855 N N . SER A 1 110 ? 14.171 -4.832 2.796 1.00 91.62 110 SER A N 1
ATOM 856 C CA . SER A 1 110 ? 13.081 -4.678 3.763 1.00 91.62 110 SER A CA 1
ATOM 857 C C . SER A 1 110 ? 12.369 -6.011 4.004 1.00 91.62 110 SER A C 1
ATOM 859 O O . SER A 1 110 ? 12.317 -6.470 5.141 1.00 91.62 110 SER A O 1
ATOM 861 N N . LEU A 1 111 ? 11.924 -6.688 2.941 1.00 91.81 111 LEU A N 1
ATOM 862 C CA . LEU A 1 111 ? 11.226 -7.976 3.038 1.00 91.81 111 LEU A CA 1
ATOM 863 C C . LEU A 1 111 ? 12.087 -9.023 3.771 1.00 91.81 111 LEU A C 1
ATOM 865 O O . LEU A 1 111 ? 11.654 -9.611 4.756 1.00 91.81 111 LEU A O 1
ATOM 869 N N . ILE A 1 112 ? 13.360 -9.177 3.392 1.00 92.44 112 ILE A N 1
ATOM 870 C CA . ILE A 1 112 ? 14.272 -10.130 4.051 1.00 92.44 112 ILE A CA 1
ATOM 871 C C . ILE A 1 112 ? 14.482 -9.785 5.537 1.00 92.44 112 ILE A C 1
ATOM 873 O O . ILE A 1 112 ? 14.439 -10.669 6.397 1.00 92.44 112 ILE A O 1
ATOM 877 N N . ILE A 1 113 ? 14.701 -8.506 5.855 1.00 92.19 113 ILE A N 1
ATOM 878 C CA . ILE A 1 113 ? 14.938 -8.036 7.227 1.00 92.19 113 ILE A CA 1
ATOM 879 C C . ILE A 1 113 ? 13.701 -8.260 8.098 1.00 92.19 113 ILE A C 1
ATOM 881 O O . ILE A 1 113 ? 13.824 -8.733 9.231 1.00 92.19 113 ILE A O 1
ATOM 885 N N . LEU A 1 114 ? 12.511 -7.925 7.597 1.00 90.88 114 LEU A N 1
ATOM 886 C CA . LEU A 1 114 ? 11.259 -8.112 8.323 1.00 90.88 114 LEU A CA 1
ATOM 887 C C . LEU A 1 114 ? 10.950 -9.600 8.531 1.00 90.88 114 LEU A C 1
ATOM 889 O O . LEU A 1 114 ? 10.594 -9.986 9.651 1.00 90.88 114 LEU A O 1
ATOM 893 N N . LEU A 1 115 ? 11.176 -10.436 7.514 1.00 90.69 115 LEU A N 1
ATOM 894 C CA . LEU A 1 115 ? 11.021 -11.885 7.609 1.00 90.69 115 LEU A CA 1
ATOM 895 C C . LEU A 1 115 ? 11.883 -12.473 8.729 1.00 90.69 115 LEU A C 1
ATOM 897 O O . LEU A 1 115 ? 11.377 -13.204 9.583 1.00 90.69 115 LEU A O 1
ATOM 901 N N . TRP A 1 116 ? 13.169 -12.118 8.749 1.00 89.06 116 TRP A N 1
ATOM 902 C CA . TRP A 1 116 ? 14.151 -12.695 9.665 1.00 89.06 116 TRP A CA 1
ATOM 903 C C . TRP A 1 116 ? 14.039 -12.159 11.092 1.00 89.06 116 TRP A C 1
ATOM 905 O O . TRP A 1 116 ? 14.009 -12.931 12.047 1.00 89.06 116 TRP A O 1
ATOM 915 N N . ASN A 1 117 ? 13.948 -10.838 11.252 1.00 89.75 117 ASN A N 1
ATOM 916 C CA . ASN A 1 117 ? 14.039 -10.212 12.572 1.00 89.75 117 ASN A CA 1
ATOM 917 C C . ASN A 1 117 ? 12.689 -10.094 13.279 1.00 89.75 117 ASN A C 1
ATOM 919 O O . ASN A 1 117 ? 12.648 -10.016 14.506 1.00 89.75 117 ASN A O 1
ATOM 923 N N . LYS A 1 118 ? 11.580 -10.042 12.531 1.00 87.12 118 LYS A N 1
ATOM 924 C CA . LYS A 1 118 ? 10.258 -9.754 13.102 1.00 87.12 118 LYS A CA 1
ATOM 925 C C . LYS A 1 118 ? 9.290 -10.916 12.953 1.00 87.12 118 LYS A C 1
ATOM 927 O O . LYS A 1 118 ? 8.628 -11.269 13.924 1.00 87.12 118 LYS A O 1
ATOM 932 N N . TYR A 1 119 ? 9.194 -11.515 11.771 1.00 85.69 119 TYR A N 1
ATOM 933 C CA . TYR A 1 119 ? 8.113 -12.458 11.479 1.00 85.69 119 TYR A CA 1
ATOM 934 C C . TYR A 1 119 ? 8.426 -13.891 11.915 1.00 85.69 119 TYR A C 1
ATOM 936 O O . TYR A 1 119 ? 7.591 -14.512 12.579 1.00 85.69 119 TYR A O 1
ATOM 944 N N . LEU A 1 120 ? 9.634 -14.390 11.631 1.00 85.44 120 LEU A N 1
ATOM 945 C CA . LEU A 1 120 ? 10.086 -15.718 12.060 1.00 85.44 120 LEU A CA 1
ATOM 946 C C . LEU A 1 120 ? 10.117 -15.882 13.596 1.00 85.44 120 LEU A C 1
ATOM 948 O O . LEU A 1 120 ? 9.549 -16.864 14.083 1.00 85.44 120 LEU A O 1
ATOM 952 N N . PRO A 1 121 ? 10.670 -14.938 14.389 1.00 88.12 121 PRO A N 1
ATOM 953 C CA . PRO A 1 121 ? 10.713 -15.075 15.848 1.00 88.12 121 PRO A CA 1
ATOM 954 C C . PRO A 1 121 ? 9.329 -15.036 16.505 1.00 88.12 121 PRO A C 1
ATOM 956 O O . PRO A 1 121 ? 9.095 -15.713 17.502 1.00 88.12 121 PRO A O 1
ATOM 959 N N . GLN A 1 122 ? 8.388 -14.278 15.932 1.00 84.56 122 GLN A N 1
ATOM 960 C CA . GLN A 1 122 ? 7.021 -14.146 16.451 1.00 84.56 122 GLN A CA 1
ATOM 961 C C . GLN A 1 122 ? 6.103 -15.314 16.049 1.00 84.56 122 GLN A C 1
ATOM 963 O O . GLN A 1 122 ? 4.945 -15.335 16.460 1.00 84.56 122 GLN A O 1
ATOM 968 N N . LYS A 1 123 ? 6.592 -16.267 15.234 1.00 82.62 123 LYS A N 1
ATOM 969 C CA . LYS A 1 123 ? 5.830 -17.404 14.678 1.00 82.62 123 LYS A CA 1
ATOM 970 C C . LYS A 1 123 ? 4.476 -17.004 14.070 1.00 82.62 123 LYS A C 1
ATOM 972 O O . LYS A 1 123 ? 3.522 -17.780 14.081 1.00 82.62 123 LYS A O 1
ATOM 977 N N . ASN A 1 124 ? 4.376 -15.790 13.526 1.00 82.94 124 ASN A N 1
ATOM 978 C CA . ASN A 1 124 ? 3.134 -15.305 12.936 1.00 82.94 124 ASN A CA 1
ATOM 979 C C . ASN A 1 124 ? 3.050 -15.715 11.462 1.00 82.94 124 ASN A C 1
ATOM 981 O O . ASN A 1 124 ? 3.482 -14.990 10.566 1.00 82.94 124 ASN A O 1
ATOM 985 N N . TYR A 1 125 ? 2.474 -16.893 11.224 1.00 83.62 125 TYR A N 1
ATOM 986 C CA . TYR A 1 125 ? 2.379 -17.507 9.898 1.00 83.62 125 TYR A CA 1
ATOM 987 C C . TYR A 1 125 ? 1.654 -16.641 8.857 1.00 83.62 125 TYR A C 1
ATOM 989 O O . TYR A 1 125 ? 1.987 -16.716 7.677 1.00 83.62 125 TYR A O 1
ATOM 997 N N . ILE A 1 126 ? 0.715 -15.782 9.273 1.00 84.12 126 ILE A N 1
ATOM 998 C CA . ILE A 1 126 ? -0.005 -14.887 8.355 1.00 84.12 126 ILE A CA 1
ATOM 999 C C . ILE A 1 126 ? 0.966 -13.865 7.760 1.00 84.12 126 ILE A C 1
ATOM 1001 O O . ILE A 1 126 ? 1.073 -13.773 6.538 1.00 84.12 126 ILE A O 1
ATOM 1005 N N . LEU A 1 127 ? 1.724 -13.147 8.597 1.00 86.00 127 LEU A N 1
ATOM 1006 C CA . LEU A 1 127 ? 2.677 -12.148 8.104 1.00 86.00 127 LEU A CA 1
ATOM 1007 C C . LEU A 1 127 ? 3.812 -12.795 7.309 1.00 86.00 127 LEU A C 1
ATOM 1009 O O . LEU A 1 127 ? 4.178 -12.265 6.269 1.00 86.00 127 LEU A O 1
ATOM 1013 N N . ILE A 1 128 ? 4.294 -13.968 7.732 1.00 89.44 128 ILE A N 1
ATOM 1014 C CA . ILE A 1 128 ? 5.294 -14.739 6.977 1.00 89.44 128 ILE A CA 1
ATOM 1015 C C . ILE A 1 128 ? 4.773 -15.077 5.573 1.00 89.44 128 ILE A C 1
ATOM 1017 O O . ILE A 1 128 ? 5.488 -14.896 4.593 1.00 89.44 128 ILE A O 1
ATOM 1021 N N . SER A 1 129 ? 3.525 -15.547 5.457 1.00 88.69 129 SER A N 1
ATOM 1022 C CA . SER A 1 129 ? 2.949 -15.931 4.162 1.00 88.69 129 SER A CA 1
ATOM 1023 C C . SER A 1 129 ? 2.765 -14.744 3.211 1.00 88.69 129 SER A C 1
ATOM 1025 O O . SER A 1 129 ? 3.084 -14.848 2.028 1.00 88.69 129 SER A O 1
ATOM 1027 N N . MET A 1 130 ? 2.301 -13.600 3.725 1.00 88.88 130 MET A N 1
ATOM 1028 C CA . MET A 1 130 ? 2.117 -12.386 2.927 1.00 88.88 130 MET A CA 1
ATOM 1029 C C . MET A 1 130 ? 3.461 -11.800 2.491 1.00 88.88 130 MET A C 1
ATOM 1031 O O . MET A 1 130 ? 3.604 -11.387 1.343 1.00 88.88 130 MET A O 1
ATOM 1035 N N . ASP A 1 131 ? 4.450 -11.802 3.381 1.00 90.94 131 ASP A N 1
ATOM 1036 C CA . ASP A 1 131 ? 5.791 -11.299 3.099 1.00 90.94 131 ASP A CA 1
ATOM 1037 C C . ASP A 1 131 ? 6.521 -12.168 2.063 1.00 90.94 131 ASP A C 1
ATOM 1039 O O . ASP A 1 131 ? 7.080 -11.644 1.103 1.00 90.94 131 ASP A O 1
ATOM 1043 N N . LEU A 1 132 ? 6.404 -13.500 2.158 1.00 92.81 132 LEU A N 1
ATOM 1044 C CA . LEU A 1 132 ? 6.903 -14.425 1.133 1.00 92.81 132 LEU A CA 1
ATOM 1045 C C . LEU A 1 132 ? 6.234 -14.201 -0.227 1.00 92.81 132 LEU A C 1
ATOM 1047 O O . LEU A 1 132 ? 6.918 -14.195 -1.250 1.00 92.81 132 LEU A O 1
ATOM 1051 N N . MET A 1 133 ? 4.914 -13.993 -0.255 1.00 93.12 133 MET A N 1
ATOM 1052 C CA . MET A 1 133 ? 4.197 -13.674 -1.493 1.00 93.12 133 MET A CA 1
ATOM 1053 C C . MET A 1 133 ? 4.735 -12.381 -2.123 1.00 93.12 133 MET A C 1
ATOM 1055 O O . MET A 1 133 ? 5.013 -12.349 -3.322 1.00 93.12 133 MET A O 1
ATOM 1059 N N . LEU A 1 134 ? 4.924 -11.331 -1.318 1.00 91.38 134 LEU A N 1
ATOM 1060 C CA . LEU A 1 134 ? 5.483 -10.061 -1.780 1.00 91.38 134 LEU A CA 1
ATOM 1061 C C . LEU A 1 134 ? 6.925 -10.217 -2.263 1.00 91.38 134 LEU A C 1
ATOM 1063 O O . LEU A 1 134 ? 7.257 -9.692 -3.322 1.00 91.38 134 LEU A O 1
ATOM 1067 N N . LEU A 1 135 ? 7.750 -10.992 -1.560 1.00 93.69 135 LEU A N 1
ATOM 1068 C CA . LEU A 1 135 ? 9.123 -11.287 -1.963 1.00 93.69 135 LEU A CA 1
ATOM 1069 C C . LEU A 1 135 ? 9.172 -11.973 -3.331 1.00 93.69 135 LEU A C 1
ATOM 1071 O O . LEU A 1 135 ? 9.949 -11.559 -4.190 1.00 93.69 135 LEU A 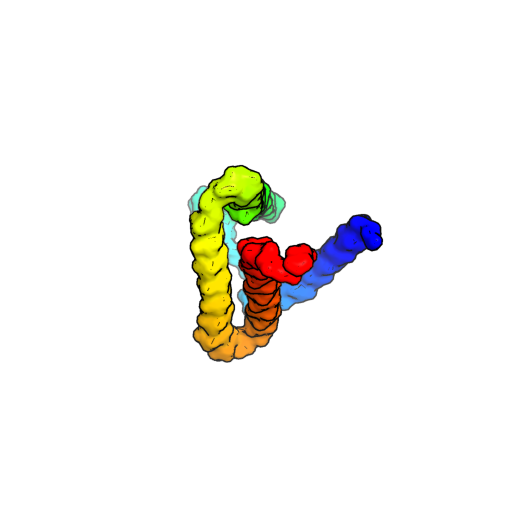O 1
ATOM 1075 N N . VAL A 1 136 ? 8.301 -12.955 -3.580 1.00 94.19 136 VAL A N 1
ATOM 1076 C CA . VAL A 1 136 ? 8.187 -13.606 -4.895 1.00 94.19 136 VAL A CA 1
ATOM 1077 C C . VAL A 1 136 ? 7.783 -12.600 -5.975 1.00 94.19 136 VAL A C 1
ATOM 1079 O O . VAL A 1 136 ? 8.399 -12.569 -7.041 1.00 94.19 136 VAL A O 1
ATOM 1082 N N . CYS A 1 137 ? 6.797 -11.738 -5.711 1.00 92.12 137 CYS A N 1
ATOM 1083 C CA . CYS A 1 137 ? 6.400 -10.692 -6.654 1.00 92.12 137 CYS A CA 1
ATOM 1084 C C . CYS A 1 137 ? 7.545 -9.713 -6.946 1.00 92.12 137 CYS A C 1
ATOM 1086 O O . CYS A 1 137 ? 7.801 -9.403 -8.109 1.00 92.12 137 CYS A O 1
ATOM 1088 N N . THR A 1 138 ? 8.266 -9.254 -5.921 1.00 91.00 138 THR A N 1
ATOM 1089 C CA . THR A 1 138 ? 9.395 -8.330 -6.073 1.00 91.00 138 THR A CA 1
ATOM 1090 C C . THR A 1 138 ? 10.531 -8.960 -6.874 1.00 91.00 138 THR A C 1
ATOM 1092 O O . THR A 1 138 ? 11.066 -8.314 -7.774 1.00 91.00 138 THR A O 1
ATOM 1095 N N . LEU A 1 139 ? 10.864 -10.229 -6.620 1.00 92.56 139 LEU A N 1
ATOM 1096 C CA . LEU A 1 139 ? 11.849 -10.971 -7.413 1.00 92.56 139 LEU A CA 1
ATOM 1097 C C . LEU A 1 139 ? 11.389 -11.160 -8.866 1.00 92.56 139 LEU A C 1
ATOM 1099 O O . LEU A 1 139 ? 12.190 -11.018 -9.787 1.00 92.56 139 LEU A O 1
ATOM 1103 N N . GLY A 1 140 ? 10.098 -11.416 -9.092 1.00 91.44 140 GLY A N 1
ATOM 1104 C CA . GLY A 1 140 ? 9.519 -11.492 -10.435 1.00 91.44 140 GLY A CA 1
ATOM 1105 C C . GLY A 1 140 ? 9.641 -10.174 -11.208 1.00 91.44 140 GLY A C 1
ATOM 1106 O O . GLY A 1 140 ? 10.048 -10.169 -12.370 1.00 91.44 140 GLY A O 1
ATOM 1107 N N . VAL A 1 141 ? 9.359 -9.044 -10.553 1.00 89.25 141 VAL A N 1
ATOM 1108 C CA . VAL A 1 141 ? 9.540 -7.703 -11.135 1.00 89.25 141 VAL A CA 1
ATOM 1109 C C . VAL A 1 141 ? 11.019 -7.417 -11.406 1.00 89.25 141 VAL A C 1
ATOM 1111 O O . VAL A 1 141 ? 11.350 -6.927 -12.486 1.00 89.25 141 VAL A O 1
ATOM 1114 N N . ALA A 1 142 ? 11.916 -7.773 -10.479 1.00 88.31 142 ALA A N 1
ATOM 1115 C CA . ALA A 1 142 ? 13.363 -7.653 -10.664 1.00 88.31 142 ALA A CA 1
ATOM 1116 C C . ALA A 1 142 ? 13.841 -8.420 -11.904 1.00 88.31 142 ALA A C 1
ATOM 1118 O O . ALA A 1 142 ? 14.581 -7.885 -12.729 1.00 88.31 142 ALA A O 1
ATOM 1119 N N . PHE A 1 143 ? 13.381 -9.664 -12.055 1.00 91.44 143 PHE A N 1
ATOM 1120 C CA . PHE A 1 143 ? 13.717 -10.522 -13.184 1.00 91.44 143 PHE A CA 1
ATOM 1121 C C . PHE A 1 143 ? 13.225 -9.938 -14.512 1.00 91.44 143 PHE A C 1
ATOM 1123 O O . PHE A 1 143 ? 13.989 -9.860 -15.474 1.00 91.44 143 PHE A O 1
ATOM 1130 N N . LEU A 1 144 ? 11.969 -9.483 -14.563 1.00 88.38 144 LEU A N 1
ATOM 1131 C CA . LEU A 1 144 ? 11.408 -8.858 -15.759 1.00 88.38 144 LEU A CA 1
ATOM 1132 C C . LEU A 1 144 ? 12.186 -7.592 -16.147 1.00 88.38 144 LEU A C 1
ATOM 1134 O O . LEU A 1 144 ? 12.504 -7.403 -17.322 1.00 88.38 144 LEU A O 1
ATOM 1138 N N . ALA A 1 145 ? 12.538 -6.761 -15.164 1.00 84.00 145 ALA A N 1
ATOM 1139 C CA . ALA A 1 145 ? 13.334 -5.558 -15.379 1.00 84.00 145 ALA A CA 1
ATOM 1140 C C . ALA A 1 145 ? 14.741 -5.885 -15.910 1.00 84.00 145 ALA A C 1
ATOM 1142 O O . ALA A 1 145 ? 15.198 -5.258 -16.867 1.00 84.00 145 ALA A O 1
ATOM 1143 N N . ALA A 1 146 ? 15.408 -6.898 -15.347 1.00 85.19 146 ALA A N 1
ATOM 1144 C CA . ALA A 1 146 ? 16.721 -7.348 -15.805 1.00 85.19 146 ALA A CA 1
ATOM 1145 C C . ALA A 1 146 ? 16.674 -7.903 -17.236 1.00 85.19 146 ALA A C 1
ATOM 1147 O O . ALA A 1 146 ? 17.522 -7.556 -18.060 1.00 85.19 146 ALA A O 1
ATOM 1148 N N . LYS A 1 147 ? 15.658 -8.714 -17.561 1.00 88.94 147 LYS A N 1
ATOM 1149 C CA . LYS A 1 147 ? 15.447 -9.233 -18.919 1.00 88.94 147 LYS A CA 1
ATOM 1150 C C . LYS A 1 147 ? 15.252 -8.095 -19.923 1.00 88.94 147 LYS A C 1
ATOM 1152 O O . LYS A 1 147 ? 15.903 -8.090 -20.965 1.00 88.94 147 LYS A O 1
ATOM 1157 N N . ALA A 1 148 ? 14.403 -7.121 -19.596 1.00 83.12 148 ALA A N 1
ATOM 1158 C CA . ALA A 1 148 ? 14.175 -5.954 -20.443 1.00 83.12 148 ALA A CA 1
ATOM 1159 C C . ALA A 1 148 ? 15.465 -5.142 -20.655 1.00 83.12 148 ALA A C 1
ATOM 1161 O O . ALA A 1 148 ? 15.773 -4.749 -21.779 1.00 83.12 148 ALA A O 1
ATOM 1162 N N . ALA A 1 149 ? 16.264 -4.940 -19.603 1.00 79.50 149 ALA A N 1
ATOM 1163 C CA . ALA A 1 149 ? 17.551 -4.256 -19.711 1.00 79.50 149 ALA A CA 1
ATOM 1164 C C . ALA A 1 149 ? 18.541 -5.013 -20.616 1.00 79.50 149 ALA A C 1
ATOM 1166 O O . ALA A 1 149 ? 19.197 -4.397 -21.458 1.00 79.50 149 ALA A O 1
ATOM 1167 N N . LEU A 1 150 ? 18.620 -6.342 -20.489 1.00 83.88 150 LEU A N 1
ATOM 1168 C CA . LEU A 1 150 ? 19.484 -7.186 -21.318 1.00 83.88 150 LEU A CA 1
ATOM 1169 C C . LEU A 1 150 ? 19.080 -7.132 -22.801 1.00 83.88 150 LEU A C 1
ATOM 1171 O O . LEU A 1 150 ? 19.943 -6.997 -23.667 1.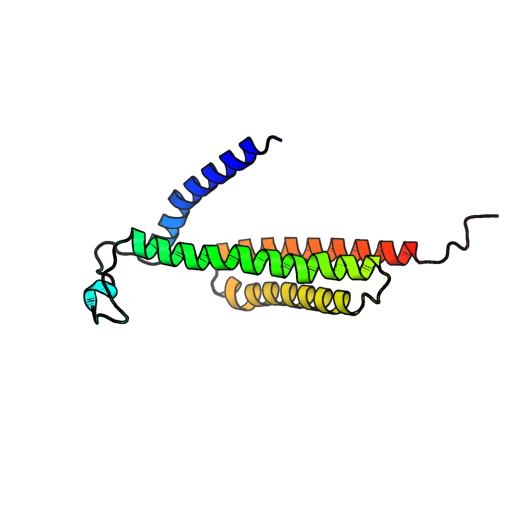00 83.88 150 LEU A O 1
ATOM 1175 N N . GLU A 1 151 ? 17.780 -7.201 -23.101 1.00 85.38 151 GLU A N 1
ATOM 1176 C CA . GLU A 1 151 ? 17.267 -7.068 -24.471 1.00 85.38 151 GLU A CA 1
ATOM 1177 C C . GLU A 1 151 ? 17.605 -5.699 -25.075 1.00 85.38 151 GLU A C 1
ATOM 1179 O O . GLU A 1 151 ? 18.051 -5.629 -26.219 1.00 85.38 151 GLU A O 1
ATOM 1184 N N . LEU A 1 152 ? 17.489 -4.615 -24.303 1.00 76.75 152 LEU A N 1
ATOM 1185 C CA . LEU A 1 152 ? 17.862 -3.272 -24.759 1.00 76.75 152 LEU A CA 1
ATOM 1186 C C . LEU A 1 152 ? 19.360 -3.148 -25.065 1.00 76.75 152 LEU A C 1
ATOM 1188 O O . LEU A 1 152 ? 19.732 -2.540 -26.069 1.00 76.75 152 LEU A O 1
ATOM 1192 N N . ILE A 1 153 ? 20.223 -3.744 -24.238 1.00 78.69 153 ILE A N 1
ATOM 1193 C CA . ILE A 1 153 ? 21.673 -3.782 -24.489 1.00 78.69 153 ILE A CA 1
ATOM 1194 C C . ILE A 1 153 ? 21.966 -4.584 -25.763 1.00 78.69 153 ILE A C 1
ATOM 1196 O O . ILE A 1 153 ? 22.762 -4.150 -26.595 1.00 78.69 153 ILE A O 1
ATOM 1200 N N . ARG A 1 154 ? 21.274 -5.712 -25.961 1.00 79.88 154 ARG A N 1
ATOM 1201 C CA . ARG A 1 154 ? 21.424 -6.568 -27.145 1.00 79.88 154 ARG A CA 1
ATOM 1202 C C . ARG A 1 154 ? 20.974 -5.878 -28.436 1.00 79.88 154 ARG A C 1
ATOM 1204 O O . ARG A 1 154 ? 21.598 -6.080 -29.469 1.00 79.88 154 ARG A O 1
ATOM 1211 N N . LEU A 1 155 ? 19.931 -5.049 -28.380 1.00 76.75 155 LEU A N 1
ATOM 1212 C CA . LEU A 1 155 ? 19.442 -4.260 -29.520 1.00 76.75 155 LEU A CA 1
ATOM 1213 C C . LEU A 1 155 ? 20.328 -3.051 -29.848 1.00 76.75 155 LEU A C 1
ATOM 1215 O O . LEU A 1 155 ? 20.329 -2.588 -30.987 1.00 76.75 155 LEU A O 1
ATOM 1219 N N . LYS A 1 156 ? 21.069 -2.534 -28.862 1.00 66.31 156 LYS A N 1
ATOM 1220 C CA . LYS A 1 156 ? 22.013 -1.422 -29.032 1.00 66.31 156 LYS A CA 1
ATOM 1221 C C . LYS A 1 156 ? 23.408 -1.882 -29.480 1.00 66.31 156 LYS A C 1
ATOM 1223 O O . LYS A 1 156 ? 24.216 -1.043 -29.871 1.00 66.31 156 LYS A O 1
ATOM 1228 N N . ALA A 1 157 ? 23.695 -3.185 -29.430 1.00 60.28 157 ALA A N 1
ATOM 1229 C CA . ALA A 1 157 ? 24.914 -3.748 -30.001 1.00 60.28 157 ALA A CA 1
ATOM 1230 C C . ALA A 1 157 ? 24.934 -3.513 -31.529 1.00 60.28 157 ALA A C 1
ATOM 1232 O O . ALA A 1 157 ? 23.905 -3.714 -32.183 1.00 60.28 157 ALA A O 1
ATOM 1233 N N . PRO A 1 158 ? 26.060 -3.062 -32.111 1.00 52.75 158 PRO A N 1
ATOM 1234 C CA . PRO A 1 158 ? 26.142 -2.776 -33.538 1.00 52.75 158 PRO A CA 1
ATOM 1235 C C . PRO A 1 158 ? 25.818 -4.036 -34.351 1.00 52.75 158 PRO A C 1
ATOM 1237 O O . PRO A 1 158 ? 26.405 -5.098 -34.141 1.00 52.75 158 PRO A O 1
ATOM 1240 N N . LYS A 1 159 ? 24.861 -3.926 -35.283 1.00 56.78 159 LYS A N 1
ATOM 1241 C CA . LYS A 1 159 ? 24.604 -4.952 -36.302 1.00 56.78 159 LYS A CA 1
ATOM 1242 C C . LYS A 1 159 ? 25.781 -4.970 -37.277 1.00 56.78 159 LYS A C 1
ATOM 1244 O O . LYS A 1 159 ? 25.697 -4.362 -38.335 1.00 56.78 159 LYS A O 1
ATOM 1249 N N . GLU A 1 160 ? 26.861 -5.653 -36.927 1.00 53.12 160 GLU A N 1
ATOM 1250 C CA . GLU A 1 160 ? 28.027 -5.777 -37.810 1.00 53.12 160 GLU A CA 1
ATOM 1251 C C . GLU A 1 160 ? 28.095 -7.118 -38.560 1.00 53.12 160 GLU A C 1
ATOM 1253 O O . GLU A 1 160 ? 29.117 -7.422 -39.155 1.00 53.12 160 GLU A O 1
ATOM 1258 N N . GLN A 1 161 ? 27.035 -7.944 -38.575 1.00 51.44 161 GLN A N 1
ATOM 1259 C CA . GLN A 1 161 ? 27.108 -9.282 -39.203 1.00 51.44 161 GLN A CA 1
ATOM 1260 C C . GLN A 1 161 ? 25.820 -9.794 -39.884 1.00 51.44 161 GLN A C 1
ATOM 1262 O O . GLN A 1 161 ? 25.518 -10.980 -39.796 1.00 51.44 161 GLN A O 1
ATOM 1267 N N . LEU A 1 162 ? 25.027 -8.955 -40.567 1.00 54.19 162 LEU A N 1
ATOM 1268 C CA . LEU A 1 162 ? 23.833 -9.446 -41.299 1.00 54.19 162 LEU A CA 1
ATOM 1269 C C . LEU A 1 162 ? 23.632 -8.894 -42.722 1.00 54.19 162 LEU A C 1
ATOM 1271 O O . LEU A 1 162 ? 22.546 -9.036 -43.280 1.00 54.19 162 LEU A O 1
ATOM 1275 N N . ALA A 1 163 ? 24.663 -8.328 -43.346 1.00 46.66 163 ALA A N 1
ATOM 1276 C CA . ALA A 1 163 ? 24.666 -8.098 -44.788 1.00 46.66 163 ALA A CA 1
ATOM 1277 C C . ALA A 1 163 ? 26.076 -8.345 -45.337 1.00 46.66 163 ALA A C 1
ATOM 1279 O O . ALA A 1 163 ? 26.953 -7.522 -45.101 1.00 46.66 163 ALA A O 1
ATOM 1280 N N . THR A 1 164 ? 26.213 -9.477 -46.043 1.00 40.38 164 THR A N 1
ATOM 1281 C CA . THR A 1 164 ? 27.322 -9.920 -46.923 1.00 40.38 164 THR A CA 1
ATOM 1282 C C . THR A 1 164 ? 28.720 -10.034 -46.336 1.00 40.38 164 THR A C 1
ATOM 1284 O O . THR A 1 164 ? 29.305 -8.996 -45.971 1.00 40.38 164 THR A O 1
#

Foldseek 3Di:
DDPVVVVVVVVVVVVVCCVPVVVVVCVVVVPDPPDDDPLVVVVPVPPRHDDDPVVVVVVVCCVVVVCCVVVVVVCCVVLPVVLVVCVVVVHDSPVNVVVVVVVLVCLLVVLVCCLPPPPVVVVPVVSNVVSVVSNVVSVVVVVVVVVVVVVVVVVPPDPPPDDD